Protein AF-A0A7S3MUM1-F1 (afdb_monomer_lite)

Secondary structure (DSSP, 8-state):
-HHHHHHHHHHHHHHHHHHHHHHHHHTSS-HHHHHHHHHHHHHHHHHHHHHHHHHHHSTTSTTHHHHHHHHHHHHH-TTT-HHHHHIIIIIHHHHHHHHHHH-

Foldseek 3Di:
DVVVVLVVVLCCLLPVVLVVQCVVVVVDPDCVSNVLSVLLVVQSVVVVVCVVVCCVVCVVPPPPSVVSSVLSCCSNPPVNVNSVVCCVPPVVVVCVVCVVVVD

Structure (mmCIF, N/CA/C/O backbone):
data_AF-A0A7S3MUM1-F1
#
_entry.id   AF-A0A7S3MUM1-F1
#
loop_
_atom_site.group_PDB
_atom_site.id
_atom_site.type_symbol
_atom_site.label_atom_id
_atom_site.label_alt_id
_atom_site.label_comp_id
_atom_site.label_asym_id
_atom_site.label_entity_id
_atom_site.label_seq_id
_atom_site.pdbx_PDB_ins_code
_atom_site.Cartn_x
_atom_site.Cartn_y
_atom_site.Cartn_z
_atom_site.occupancy
_atom_site.B_iso_or_equiv
_atom_site.auth_seq_id
_atom_site.auth_comp_id
_atom_site.auth_asym_id
_atom_site.auth_atom_id
_atom_site.pdbx_PDB_model_num
ATOM 1 N N . VAL A 1 1 ? 10.712 12.664 -20.388 1.00 51.38 1 VAL A N 1
ATOM 2 C CA . VAL A 1 1 ? 9.437 13.399 -20.177 1.00 51.38 1 VAL A CA 1
ATOM 3 C C . VAL A 1 1 ? 8.291 12.465 -19.784 1.00 51.38 1 VAL A C 1
ATOM 5 O O . VAL A 1 1 ? 7.740 12.665 -18.711 1.00 51.38 1 VAL A O 1
ATOM 8 N N . LEU A 1 2 ? 7.992 11.402 -20.551 1.00 59.47 2 LEU A N 1
ATOM 9 C CA . LEU A 1 2 ? 6.919 10.438 -20.218 1.00 59.47 2 LEU A CA 1
ATOM 10 C C . LEU A 1 2 ? 7.060 9.789 -18.823 1.00 59.47 2 LEU A C 1
ATOM 12 O O . LEU A 1 2 ? 6.081 9.706 -18.092 1.00 59.47 2 LEU A O 1
ATOM 16 N N . GLN A 1 3 ? 8.277 9.407 -18.416 1.00 60.91 3 GLN A N 1
ATOM 17 C CA . GLN A 1 3 ? 8.514 8.774 -17.108 1.00 60.91 3 GLN A CA 1
ATOM 18 C C . GLN A 1 3 ? 8.377 9.731 -15.910 1.00 60.91 3 GLN A C 1
ATOM 20 O O . GLN A 1 3 ? 7.972 9.317 -14.826 1.00 60.91 3 GLN A O 1
ATOM 25 N N . VAL A 1 4 ? 8.67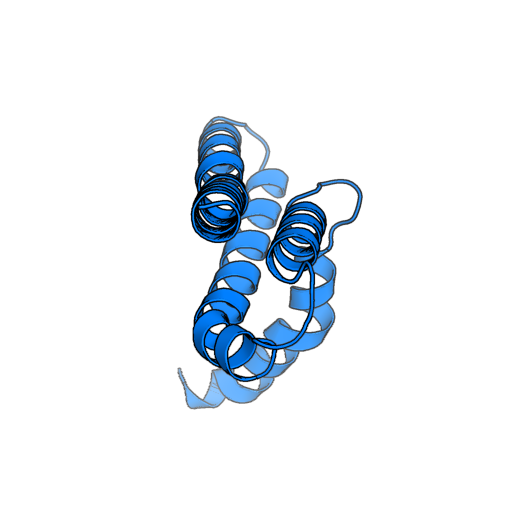2 11.021 -16.101 1.00 65.00 4 VAL A N 1
ATOM 26 C CA . VAL A 1 4 ? 8.546 12.032 -15.037 1.00 65.00 4 VAL A CA 1
ATOM 27 C C . VAL A 1 4 ? 7.068 12.299 -14.741 1.00 65.00 4 VAL A C 1
ATOM 29 O O . VAL A 1 4 ? 6.672 12.352 -13.579 1.00 65.00 4 VAL A O 1
ATOM 32 N N . GLY A 1 5 ? 6.233 12.380 -15.783 1.00 69.81 5 GLY A N 1
ATOM 33 C CA . GLY A 1 5 ? 4.783 12.514 -15.628 1.00 69.81 5 GLY A CA 1
ATOM 34 C C . GLY A 1 5 ? 4.150 11.311 -14.921 1.00 69.81 5 GLY A C 1
ATOM 35 O O . GLY A 1 5 ? 3.34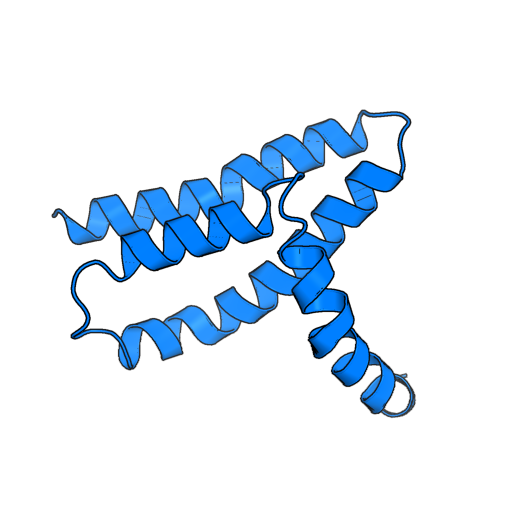6 11.490 -14.010 1.00 69.81 5 GLY A O 1
ATOM 36 N N . SER A 1 6 ? 4.557 10.085 -15.273 1.00 72.94 6 SER A N 1
ATOM 37 C CA . SER A 1 6 ? 4.055 8.871 -14.613 1.00 72.94 6 SER A CA 1
ATOM 38 C C . SER A 1 6 ? 4.513 8.740 -13.158 1.00 72.94 6 SER A C 1
ATOM 40 O O . SER A 1 6 ? 3.747 8.263 -12.324 1.00 72.94 6 SER A O 1
ATOM 42 N N . PHE A 1 7 ? 5.728 9.196 -12.835 1.00 73.12 7 PHE A N 1
ATOM 43 C CA . PHE A 1 7 ? 6.218 9.251 -11.458 1.00 73.12 7 PHE A CA 1
ATOM 44 C C . PHE A 1 7 ? 5.344 10.174 -10.601 1.00 73.12 7 PHE A C 1
ATOM 46 O O . PHE A 1 7 ? 4.771 9.721 -9.609 1.00 73.12 7 PHE A O 1
ATOM 53 N N . LEU A 1 8 ? 5.161 11.428 -11.030 1.00 75.88 8 LEU A N 1
ATOM 54 C CA . LEU A 1 8 ? 4.346 12.410 -10.308 1.00 75.88 8 LEU A CA 1
ATOM 55 C C . LEU A 1 8 ? 2.894 11.948 -10.153 1.00 75.88 8 LEU A C 1
ATOM 57 O O . LEU A 1 8 ? 2.328 12.068 -9.068 1.00 75.88 8 LEU A O 1
ATOM 61 N N . LEU A 1 9 ? 2.314 11.359 -11.203 1.00 78.62 9 LEU A N 1
ATOM 62 C CA . LEU A 1 9 ? 0.958 10.819 -11.156 1.00 78.62 9 LEU A CA 1
ATOM 63 C C . LEU A 1 9 ? 0.831 9.683 -10.132 1.00 78.62 9 LEU A C 1
ATOM 65 O O . LEU A 1 9 ? -0.108 9.678 -9.340 1.00 78.62 9 LEU A O 1
ATOM 69 N N . SER A 1 10 ? 1.782 8.744 -10.114 1.00 77.19 10 SER A N 1
ATOM 70 C CA . SER A 1 10 ? 1.770 7.634 -9.153 1.00 77.19 10 SER A CA 1
ATOM 71 C C . SER A 1 10 ? 1.883 8.120 -7.704 1.00 77.19 10 SER A C 1
ATOM 73 O O . SER A 1 10 ? 1.173 7.615 -6.836 1.00 77.19 10 SER A O 1
ATOM 75 N N . SER A 1 11 ? 2.694 9.153 -7.455 1.00 78.56 11 SER A N 1
ATOM 76 C CA . SER A 1 11 ? 2.824 9.781 -6.139 1.00 78.56 11 SER A CA 1
ATOM 77 C C . SER A 1 11 ? 1.541 10.512 -5.741 1.00 78.56 11 SER A C 1
ATOM 79 O O . SER A 1 11 ? 1.032 10.317 -4.644 1.00 78.56 11 SER A O 1
ATOM 81 N N . VAL A 1 12 ? 0.942 11.295 -6.638 1.00 82.88 12 VAL A N 1
ATOM 82 C CA . VAL A 1 12 ? -0.336 11.972 -6.363 1.00 82.88 12 VAL A CA 1
ATOM 83 C C . VAL A 1 12 ? -1.439 10.966 -6.023 1.00 82.88 12 VAL A C 1
ATOM 85 O O . VAL A 1 12 ? -2.156 11.155 -5.043 1.00 82.88 12 VAL A O 1
ATOM 88 N N . VAL A 1 13 ? -1.551 9.874 -6.780 1.00 85.69 13 VAL A N 1
ATOM 89 C CA . VAL A 1 13 ? -2.563 8.835 -6.538 1.00 85.69 13 VAL A CA 1
ATOM 90 C C . VAL A 1 13 ? -2.297 8.076 -5.234 1.00 85.69 13 VAL A C 1
ATOM 92 O O . VAL A 1 13 ? -3.240 7.804 -4.497 1.00 85.69 13 VAL A O 1
ATOM 95 N N . GLY A 1 14 ? -1.036 7.765 -4.921 1.00 85.69 14 GLY A N 1
ATOM 96 C CA . GLY A 1 14 ? -0.662 7.067 -3.686 1.00 85.69 14 GLY A CA 1
ATOM 97 C C . GLY A 1 14 ? -0.760 7.923 -2.417 1.00 85.69 14 GLY A C 1
ATOM 98 O O . GLY A 1 14 ? -0.976 7.380 -1.337 1.00 85.69 14 GLY A O 1
ATOM 99 N N . PHE A 1 15 ? -0.644 9.250 -2.529 1.00 90.00 15 PHE A N 1
ATOM 100 C CA . PHE A 1 15 ? -0.644 10.153 -1.374 1.00 90.00 15 PHE A CA 1
ATOM 101 C C . PHE A 1 15 ? -1.903 11.023 -1.273 1.00 90.00 15 PHE A C 1
ATOM 103 O O . PHE A 1 15 ? -2.582 10.989 -0.249 1.00 90.00 15 PHE A O 1
ATOM 110 N N . LEU A 1 16 ? -2.240 11.806 -2.306 1.00 89.50 16 LEU A N 1
ATOM 111 C CA . LEU A 1 16 ? -3.281 12.840 -2.205 1.00 89.50 16 LEU A CA 1
ATOM 112 C C . LEU A 1 16 ? -4.692 12.258 -2.127 1.00 89.50 16 LEU A C 1
ATOM 114 O O . LEU A 1 16 ? -5.499 12.735 -1.330 1.00 89.50 16 LEU A O 1
ATOM 118 N N . TYR A 1 17 ? -4.997 11.226 -2.919 1.00 89.31 17 TYR A N 1
ATOM 119 C CA . TYR A 1 17 ? -6.327 10.612 -2.879 1.00 89.31 17 TYR A CA 1
ATOM 120 C C . TYR A 1 17 ? -6.619 9.943 -1.517 1.00 89.31 17 TYR A C 1
ATOM 122 O O . TYR A 1 17 ? -7.623 10.297 -0.892 1.00 89.31 17 TYR A O 1
ATOM 130 N N . PRO A 1 18 ? -5.746 9.064 -0.983 1.00 91.00 18 PRO A N 1
ATOM 131 C CA . PRO A 1 18 ? -5.922 8.492 0.352 1.00 91.00 18 PRO A CA 1
ATOM 132 C C . PRO A 1 18 ? -5.913 9.533 1.471 1.00 91.00 18 PRO A C 1
ATOM 134 O O . PRO A 1 18 ? -6.666 9.385 2.430 1.00 91.00 18 PRO A O 1
ATOM 137 N N . ALA A 1 19 ? -5.117 10.603 1.356 1.00 92.81 19 ALA A N 1
ATOM 138 C CA . ALA A 1 19 ? -5.116 11.692 2.334 1.00 92.81 19 ALA A CA 1
ATOM 139 C C . ALA A 1 19 ? -6.467 12.419 2.378 1.00 92.81 19 ALA A C 1
ATOM 141 O O . ALA A 1 19 ? -7.030 12.608 3.457 1.00 92.81 19 ALA A O 1
ATOM 142 N N . TYR A 1 20 ? -7.031 12.759 1.216 1.00 91.75 20 TYR A N 1
ATOM 143 C CA . TYR A 1 20 ? -8.364 13.358 1.134 1.00 91.75 20 TYR A CA 1
ATOM 144 C C . TYR A 1 20 ? -9.442 12.438 1.723 1.00 91.75 20 TYR A C 1
ATOM 146 O O . TYR A 1 20 ? -10.304 12.879 2.484 1.00 91.75 20 TYR A O 1
ATOM 154 N N . MET A 1 21 ? -9.382 11.143 1.413 1.00 91.06 21 MET A N 1
ATOM 155 C CA . MET A 1 21 ? -10.348 10.191 1.949 1.00 91.06 21 MET A CA 1
ATOM 156 C C . MET A 1 21 ? -10.181 9.960 3.456 1.00 91.06 21 MET A C 1
ATOM 158 O O . MET A 1 21 ? -11.185 9.835 4.151 1.00 91.06 21 MET A O 1
ATOM 162 N N . SER A 1 22 ? -8.948 9.987 3.969 1.00 91.88 22 SER A N 1
ATOM 163 C CA . SER A 1 22 ? -8.665 9.942 5.411 1.00 91.88 22 SER A CA 1
ATOM 164 C C . SER A 1 22 ? -9.271 11.157 6.119 1.00 91.88 22 SER A C 1
ATOM 166 O O . SER A 1 22 ? -9.926 11.011 7.143 1.00 91.88 22 SER A O 1
ATOM 168 N N . PHE A 1 23 ? -9.143 12.357 5.539 1.00 92.38 23 PHE A N 1
ATOM 169 C CA . PHE A 1 23 ? -9.790 13.566 6.064 1.00 92.38 23 PHE A CA 1
ATOM 170 C C . PHE A 1 23 ? -11.319 13.426 6.122 1.00 92.38 23 PHE A C 1
ATOM 172 O O . PHE A 1 23 ? -11.959 13.818 7.100 1.00 92.38 23 PHE A O 1
ATOM 179 N N . LYS A 1 24 ? -11.914 12.825 5.086 1.00 90.44 24 LYS A N 1
ATOM 180 C CA . LYS A 1 24 ? -13.351 12.540 5.066 1.00 90.44 24 LYS A CA 1
ATOM 181 C C . LYS A 1 24 ? -13.751 11.504 6.125 1.00 90.44 24 LYS A C 1
ATOM 183 O O . LYS A 1 24 ? -14.802 11.676 6.737 1.00 90.44 24 LYS A O 1
ATOM 188 N N . ALA A 1 25 ? -12.932 10.476 6.352 1.00 89.81 25 ALA A N 1
ATOM 189 C CA . ALA A 1 25 ? -13.165 9.451 7.372 1.00 89.81 25 ALA A CA 1
ATOM 190 C C . ALA A 1 25 ? -13.159 10.044 8.790 1.00 89.81 25 ALA A C 1
ATOM 192 O O . ALA A 1 25 ? -14.116 9.821 9.527 1.00 89.81 25 ALA A O 1
ATOM 193 N N . LEU A 1 26 ? -12.212 10.947 9.081 1.00 88.69 26 LEU A N 1
ATOM 194 C CA . LEU A 1 26 ? -12.145 11.692 10.350 1.00 88.69 26 LEU A CA 1
ATOM 195 C C . LEU A 1 26 ? -13.383 12.558 10.627 1.00 88.69 26 LEU A C 1
ATOM 197 O O . LEU A 1 26 ? -13.679 12.881 11.773 1.00 88.69 26 LEU A O 1
ATOM 201 N N . SER A 1 27 ? -14.091 12.976 9.577 1.00 87.19 27 SER A N 1
ATOM 202 C CA . SER A 1 27 ? -15.335 13.750 9.694 1.00 87.19 27 SER A CA 1
ATOM 203 C C . SER A 1 27 ? -16.585 12.863 9.764 1.00 87.19 27 SER A C 1
ATOM 205 O O . SER A 1 27 ? -17.700 13.366 9.921 1.00 87.19 27 SER A O 1
ATOM 207 N N . SER A 1 28 ? -16.430 11.551 9.584 1.00 87.38 28 SER A N 1
ATOM 208 C CA . SER A 1 28 ? -17.519 10.582 9.604 1.00 87.38 28 SER A CA 1
ATOM 209 C C . SER A 1 28 ? -17.788 10.087 11.031 1.00 87.38 28 SER A C 1
ATOM 211 O O . SER A 1 28 ? -16.966 10.240 11.926 1.00 87.38 28 SER A O 1
ATOM 213 N N . LYS A 1 29 ? -18.959 9.481 11.262 1.00 81.44 29 LYS A N 1
ATOM 214 C CA . LYS A 1 29 ? -19.285 8.840 12.551 1.00 81.44 29 LYS A CA 1
ATOM 215 C C . LYS A 1 29 ? -18.824 7.376 12.632 1.00 81.44 29 LYS A C 1
ATOM 217 O O . LYS A 1 29 ? -19.054 6.741 13.655 1.00 81.44 29 LYS A O 1
ATOM 222 N N . SER A 1 30 ? -18.278 6.821 11.548 1.00 81.75 30 SER A N 1
ATOM 223 C CA . SER A 1 30 ? -17.949 5.398 11.433 1.00 81.75 30 SER A CA 1
ATOM 224 C C . SER A 1 30 ? -16.460 5.171 11.670 1.00 81.75 30 SER A C 1
ATOM 226 O O . SER A 1 30 ? -15.638 5.661 10.904 1.00 81.75 30 SER A O 1
ATOM 228 N N . GLU A 1 31 ? -16.110 4.366 12.672 1.00 79.62 31 GLU A N 1
ATOM 229 C CA . GLU A 1 31 ? -14.710 4.012 12.965 1.00 79.62 31 GLU A CA 1
ATOM 230 C C . GLU A 1 31 ? -14.112 3.003 11.965 1.00 79.62 31 GLU A C 1
ATOM 232 O O . GLU A 1 31 ? -12.897 2.789 11.921 1.00 79.62 31 GLU A O 1
ATOM 237 N N . ASP A 1 32 ? -14.948 2.326 11.174 1.00 80.25 32 ASP A N 1
ATOM 238 C CA . ASP A 1 32 ? -14.475 1.301 10.236 1.00 80.25 32 ASP A CA 1
ATOM 239 C C . ASP A 1 32 ? -13.704 1.910 9.057 1.00 80.25 32 ASP A C 1
ATOM 241 O O . ASP A 1 32 ? -12.748 1.302 8.560 1.00 80.25 32 ASP A O 1
ATOM 245 N N . ASP A 1 33 ? -14.056 3.136 8.664 1.00 81.69 33 ASP A N 1
ATOM 246 C CA . ASP A 1 33 ? -13.341 3.874 7.624 1.00 81.69 33 ASP A CA 1
ATOM 247 C C . ASP A 1 33 ? -11.943 4.281 8.116 1.00 81.69 33 ASP A C 1
ATOM 249 O O . ASP A 1 33 ? -10.964 4.156 7.376 1.00 81.69 33 ASP A O 1
ATOM 253 N N . ASP A 1 34 ? -11.809 4.665 9.388 1.00 87.56 34 ASP A N 1
ATOM 254 C CA . ASP A 1 34 ? -10.520 5.031 9.986 1.00 87.56 34 ASP A CA 1
ATOM 255 C C . ASP A 1 34 ? -9.544 3.849 9.986 1.00 87.56 34 ASP A C 1
ATOM 257 O O . ASP A 1 34 ? -8.380 3.982 9.586 1.00 87.56 34 ASP A O 1
ATOM 261 N N . LYS A 1 35 ? -10.023 2.653 10.357 1.00 87.62 35 LYS A N 1
ATOM 262 C CA . LYS A 1 35 ? -9.215 1.421 10.334 1.00 87.62 35 LYS A CA 1
ATOM 263 C C . LYS A 1 35 ? -8.719 1.094 8.929 1.00 87.62 35 LYS A C 1
ATOM 265 O O . LYS A 1 35 ? -7.573 0.659 8.778 1.00 87.62 35 LYS A O 1
ATOM 270 N N . GLN A 1 36 ? -9.550 1.299 7.907 1.00 88.50 36 GLN A N 1
ATOM 271 C CA . GLN A 1 36 ? -9.170 1.073 6.511 1.00 88.50 36 GLN A CA 1
ATOM 272 C C . GLN A 1 36 ? -8.017 1.997 6.098 1.00 88.50 36 GLN A C 1
ATOM 274 O O . GLN A 1 36 ? -7.024 1.517 5.539 1.00 88.50 36 GLN A O 1
ATOM 279 N N . TRP A 1 37 ? -8.103 3.294 6.405 1.00 92.12 37 TRP A N 1
ATOM 280 C CA . TRP A 1 37 ? -7.058 4.255 6.035 1.00 92.12 37 TRP A CA 1
ATOM 281 C C . TRP A 1 37 ? -5.772 4.065 6.838 1.00 92.12 37 TRP A C 1
ATOM 283 O O . TRP A 1 37 ? -4.691 4.094 6.254 1.00 92.12 37 TRP A O 1
ATOM 293 N N . LEU A 1 38 ? -5.853 3.772 8.137 1.00 92.06 38 LEU A N 1
ATOM 294 C CA . LEU A 1 38 ? -4.671 3.431 8.939 1.00 92.06 38 LEU A CA 1
ATOM 295 C C . LEU A 1 38 ? -3.965 2.179 8.406 1.00 92.06 38 LEU A C 1
ATOM 297 O O . LEU A 1 38 ? -2.746 2.166 8.240 1.00 92.06 38 LEU A O 1
ATOM 301 N N . THR A 1 39 ? -4.734 1.144 8.065 1.00 92.44 39 THR A N 1
ATOM 302 C CA . THR A 1 39 ? -4.194 -0.0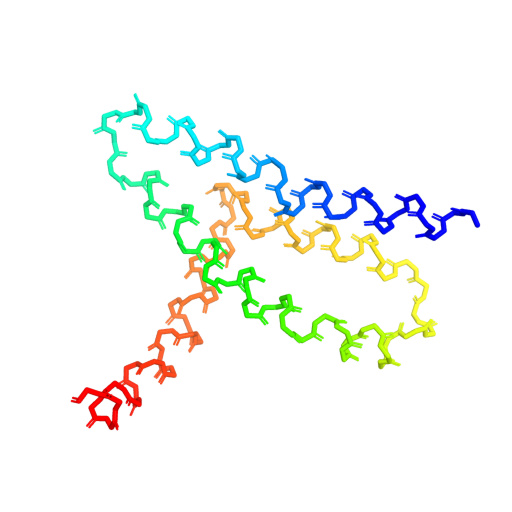84 7.467 1.00 92.44 39 THR A CA 1
ATOM 303 C C . THR A 1 39 ? -3.522 0.201 6.124 1.00 92.44 39 THR A C 1
ATOM 305 O O . THR A 1 39 ? -2.432 -0.313 5.859 1.00 92.44 39 THR A O 1
ATOM 308 N N . TYR A 1 40 ? -4.138 1.047 5.293 1.00 93.50 40 TYR A N 1
ATOM 309 C CA . TYR A 1 40 ? -3.535 1.525 4.052 1.00 93.50 40 TYR A CA 1
ATOM 310 C C . TYR A 1 40 ? -2.194 2.211 4.313 1.00 93.50 40 TYR A C 1
ATOM 312 O O . TYR A 1 40 ? -1.202 1.812 3.708 1.00 93.50 40 TYR A O 1
ATOM 320 N N . TRP A 1 41 ? -2.133 3.177 5.232 1.00 94.69 41 TRP A N 1
ATOM 321 C CA . TRP A 1 41 ? -0.910 3.931 5.514 1.00 94.69 41 TRP A CA 1
ATOM 322 C C . TRP A 1 41 ? 0.226 3.049 6.039 1.00 94.69 41 TRP A C 1
ATOM 324 O O . TRP A 1 41 ? 1.372 3.247 5.632 1.00 94.69 41 TRP A O 1
ATOM 334 N N . ILE A 1 42 ? -0.070 2.037 6.862 1.00 93.38 42 ILE A N 1
ATOM 335 C CA . ILE A 1 42 ? 0.930 1.061 7.333 1.00 93.38 42 ILE A CA 1
ATOM 336 C C . ILE A 1 42 ? 1.527 0.287 6.152 1.00 93.38 42 ILE A C 1
ATOM 338 O O . ILE A 1 42 ? 2.747 0.222 5.988 1.00 93.38 42 ILE A O 1
ATOM 342 N N . VAL A 1 43 ? 0.668 -0.288 5.306 1.00 92.94 43 VAL A N 1
ATOM 343 C CA . VAL A 1 43 ? 1.099 -1.087 4.151 1.00 92.94 43 VAL A CA 1
ATOM 344 C C . VAL A 1 43 ? 1.835 -0.215 3.137 1.00 92.94 43 VAL A C 1
ATOM 346 O O . VAL A 1 43 ? 2.921 -0.566 2.681 1.00 92.94 43 VAL A O 1
ATOM 349 N N . PHE A 1 44 ? 1.274 0.945 2.812 1.00 92.12 44 PHE A N 1
ATOM 350 C CA . PHE A 1 44 ? 1.837 1.893 1.862 1.00 92.12 44 PHE A CA 1
ATOM 351 C C . PHE A 1 44 ? 3.225 2.384 2.292 1.00 92.12 44 PHE A C 1
ATOM 353 O O . PHE A 1 44 ? 4.135 2.430 1.464 1.00 92.12 44 PHE A O 1
ATOM 360 N N . SER A 1 45 ? 3.417 2.684 3.580 1.00 91.12 45 SER A N 1
ATOM 361 C CA . SER A 1 45 ? 4.717 3.109 4.115 1.00 91.12 45 SER A CA 1
ATOM 362 C C . SER A 1 45 ? 5.765 2.008 3.982 1.00 91.12 45 SER A C 1
ATOM 364 O O . SER A 1 45 ? 6.867 2.279 3.510 1.00 91.12 45 SER A O 1
ATOM 366 N N . PHE A 1 46 ? 5.402 0.757 4.293 1.00 90.44 46 PHE A N 1
ATOM 367 C CA . PHE A 1 46 ? 6.292 -0.389 4.100 1.00 90.44 46 PHE A CA 1
ATOM 368 C C . PHE A 1 46 ? 6.761 -0.491 2.643 1.00 90.44 46 PHE A C 1
ATOM 370 O O . PHE A 1 46 ? 7.960 -0.519 2.387 1.00 90.44 46 PHE A O 1
ATOM 377 N N . PHE A 1 47 ? 5.843 -0.462 1.670 1.00 88.94 47 PHE A N 1
ATOM 378 C CA . PHE A 1 47 ? 6.217 -0.520 0.251 1.00 88.94 47 PHE A CA 1
ATOM 379 C C . PHE A 1 47 ? 7.011 0.701 -0.215 1.00 88.94 47 PHE A C 1
ATOM 381 O O . PHE A 1 47 ? 7.920 0.555 -1.028 1.00 88.94 47 PHE A O 1
ATOM 388 N N . THR A 1 48 ? 6.708 1.884 0.316 1.00 88.62 48 THR A N 1
ATOM 389 C CA . THR A 1 48 ? 7.435 3.116 -0.010 1.00 88.62 48 THR A CA 1
ATOM 390 C C . THR A 1 48 ? 8.889 3.045 0.460 1.00 88.62 48 THR A C 1
ATOM 392 O O . THR A 1 48 ? 9.775 3.472 -0.275 1.00 88.62 48 THR A O 1
ATOM 395 N N . CYS A 1 49 ? 9.173 2.426 1.612 1.00 88.81 49 CYS A N 1
ATOM 396 C CA . CYS A 1 49 ? 10.551 2.194 2.064 1.00 88.81 49 CYS A CA 1
ATOM 397 C C . CYS A 1 49 ? 11.366 1.338 1.079 1.00 88.81 49 CYS A C 1
ATOM 399 O O . CYS A 1 49 ? 12.559 1.577 0.900 1.00 88.81 49 CYS A O 1
ATOM 401 N N . PHE A 1 50 ? 10.732 0.366 0.418 1.00 87.75 50 PHE A N 1
ATOM 402 C CA . PHE A 1 50 ? 11.390 -0.486 -0.578 1.00 87.75 50 PHE A CA 1
ATOM 403 C C . PHE A 1 50 ? 11.331 0.079 -2.001 1.00 87.75 50 PHE A C 1
ATOM 405 O O . PHE A 1 50 ? 11.940 -0.497 -2.901 1.00 87.75 50 PHE A O 1
ATOM 412 N N . ASP A 1 51 ? 10.642 1.195 -2.236 1.00 86.06 51 ASP A N 1
ATOM 413 C CA . ASP A 1 51 ? 10.381 1.703 -3.584 1.00 86.06 51 ASP A CA 1
ATOM 414 C C . ASP A 1 51 ? 11.668 2.056 -4.341 1.00 86.06 51 ASP A C 1
ATOM 416 O O . ASP A 1 51 ? 11.820 1.672 -5.498 1.00 86.06 51 ASP A O 1
ATOM 420 N N . SER A 1 52 ? 12.646 2.681 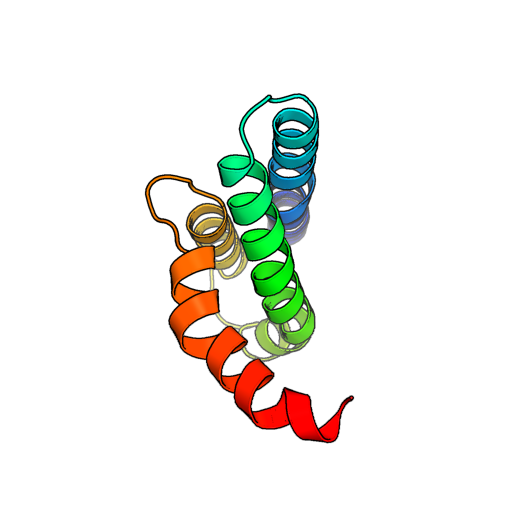-3.676 1.00 82.69 52 SER A N 1
ATOM 421 C CA . SER A 1 52 ? 13.957 2.982 -4.275 1.00 82.69 52 SER A CA 1
ATOM 422 C C . SER A 1 52 ? 14.720 1.713 -4.685 1.00 82.69 52 SER A C 1
ATOM 424 O O . SER A 1 52 ? 15.402 1.687 -5.713 1.00 82.69 52 SER A O 1
ATOM 426 N N . ILE A 1 53 ? 14.581 0.636 -3.903 1.00 87.44 53 ILE A N 1
ATOM 427 C CA . ILE A 1 53 ? 15.193 -0.667 -4.196 1.00 87.44 53 ILE A CA 1
ATOM 428 C C . ILE A 1 53 ? 14.475 -1.310 -5.387 1.00 87.44 53 ILE A C 1
ATOM 430 O O . ILE A 1 53 ? 15.127 -1.735 -6.340 1.00 87.44 53 ILE A O 1
ATOM 434 N N . LEU A 1 54 ? 13.138 -1.326 -5.376 1.00 85.94 54 LEU A N 1
ATOM 435 C CA . LEU A 1 54 ? 12.318 -1.856 -6.468 1.00 85.94 54 LEU A CA 1
ATOM 436 C C . LEU A 1 54 ? 12.573 -1.113 -7.778 1.00 85.94 54 LEU A C 1
ATOM 438 O O . LEU A 1 54 ? 12.715 -1.754 -8.813 1.00 85.94 54 LEU A O 1
ATOM 442 N N . GLN A 1 55 ? 12.708 0.211 -7.742 1.00 84.19 55 GLN A N 1
ATOM 443 C CA . GLN A 1 55 ? 13.043 1.012 -8.915 1.00 84.19 55 GLN A CA 1
ATOM 444 C C . GLN A 1 55 ? 14.428 0.662 -9.471 1.00 84.19 55 GLN A C 1
ATOM 446 O O . GLN A 1 55 ? 14.597 0.584 -10.686 1.00 84.19 55 GLN A O 1
ATOM 451 N N . THR A 1 56 ? 15.405 0.419 -8.594 1.00 85.19 56 THR A N 1
ATOM 452 C CA . THR A 1 56 ? 16.763 0.028 -8.998 1.00 85.19 56 THR A CA 1
ATOM 453 C C . THR A 1 56 ? 16.784 -1.370 -9.616 1.00 85.19 56 THR A C 1
ATOM 455 O O . THR A 1 56 ? 17.472 -1.587 -10.605 1.00 85.19 56 THR A O 1
ATOM 458 N N . ILE A 1 57 ? 16.009 -2.314 -9.076 1.00 87.44 57 ILE A N 1
ATOM 459 C CA . ILE A 1 57 ? 15.931 -3.690 -9.591 1.00 87.44 57 ILE A CA 1
ATOM 460 C C . ILE A 1 57 ? 15.113 -3.751 -10.889 1.00 87.44 57 ILE A C 1
ATOM 462 O O . ILE A 1 57 ? 15.484 -4.457 -11.822 1.00 87.44 57 ILE A O 1
ATOM 466 N N . LEU A 1 58 ? 14.007 -3.009 -10.967 1.00 85.19 58 LEU A N 1
ATOM 467 C CA . LEU A 1 58 ? 13.024 -3.079 -12.053 1.00 85.19 58 LEU A CA 1
ATOM 468 C C . LEU A 1 58 ? 13.210 -1.979 -13.108 1.00 85.19 58 LEU A C 1
ATOM 470 O O . LEU A 1 58 ? 12.307 -1.748 -13.910 1.00 85.19 58 LEU A O 1
ATOM 474 N N . PHE A 1 59 ? 14.369 -1.312 -13.148 1.00 81.56 59 PHE A N 1
ATOM 475 C CA . PHE A 1 59 ? 14.628 -0.195 -14.069 1.00 81.56 59 PHE A CA 1
ATOM 476 C C . PHE A 1 59 ? 14.433 -0.565 -15.552 1.00 81.56 59 PHE A C 1
ATOM 478 O O . PHE A 1 59 ? 14.100 0.291 -16.369 1.00 81.56 59 PHE A O 1
ATOM 485 N N . PHE A 1 60 ? 14.636 -1.842 -15.895 1.00 83.06 60 PHE A N 1
ATOM 486 C CA . PHE A 1 60 ? 14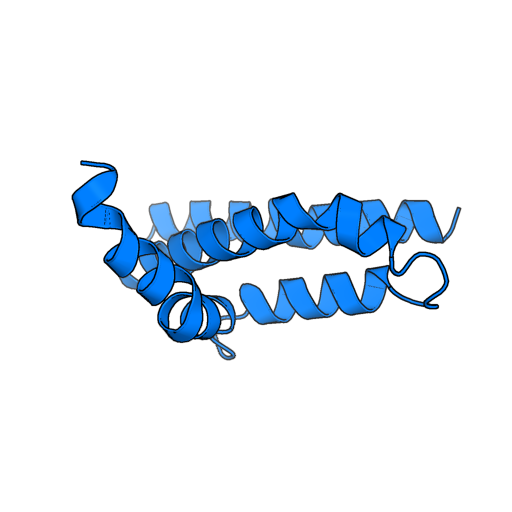.511 -2.373 -17.252 1.00 83.06 60 PHE A CA 1
ATOM 487 C C . PHE A 1 60 ? 13.078 -2.797 -17.616 1.00 83.06 60 PHE A C 1
ATOM 489 O O . PHE A 1 60 ? 12.809 -3.090 -18.781 1.00 83.06 60 PHE A O 1
ATOM 496 N N . VAL A 1 61 ? 12.156 -2.852 -16.647 1.00 82.56 61 VAL A N 1
ATOM 497 C CA . VAL A 1 61 ? 10.776 -3.296 -16.875 1.00 82.56 61 VAL A CA 1
ATOM 498 C C . VAL A 1 61 ? 9.968 -2.160 -17.513 1.00 82.56 61 VAL A C 1
ATOM 500 O O . VAL A 1 61 ? 9.760 -1.114 -16.884 1.00 82.56 61 VAL A O 1
ATOM 503 N N . PRO A 1 62 ? 9.457 -2.336 -18.745 1.00 80.19 62 PRO A N 1
ATOM 504 C CA . PRO A 1 62 ? 8.593 -1.338 -19.354 1.00 80.19 62 PRO A CA 1
ATOM 505 C C . PRO A 1 62 ? 7.291 -1.211 -18.549 1.00 80.19 62 PRO A C 1
ATOM 507 O O . PRO A 1 62 ? 6.748 -2.193 -18.056 1.00 80.19 62 PRO A O 1
ATOM 510 N N . MET A 1 63 ? 6.773 0.013 -18.422 1.00 81.81 63 MET A N 1
ATOM 511 C CA . MET A 1 63 ? 5.523 0.323 -17.703 1.00 81.81 63 MET A CA 1
ATOM 512 C C . MET A 1 63 ? 5.527 0.080 -16.178 1.00 81.81 63 MET A C 1
ATOM 514 O O . MET A 1 63 ? 4.454 0.033 -15.575 1.00 81.81 63 MET A O 1
ATOM 518 N N . TYR A 1 64 ? 6.690 0.026 -15.516 1.00 82.94 64 TYR A N 1
ATOM 519 C CA . TYR A 1 64 ? 6.787 -0.096 -14.048 1.00 82.94 64 TYR A CA 1
ATOM 520 C C . TYR A 1 64 ? 5.860 0.870 -13.279 1.00 82.94 64 TYR A C 1
ATOM 522 O O . TYR A 1 64 ? 5.114 0.451 -12.397 1.00 82.94 64 TYR A O 1
ATOM 530 N N . TYR A 1 65 ? 5.828 2.153 -13.657 1.00 81.75 65 TYR A N 1
ATOM 531 C CA . TYR A 1 65 ? 4.978 3.153 -12.995 1.00 81.75 65 TYR A CA 1
ATOM 532 C C . TYR A 1 65 ? 3.472 2.882 -13.135 1.00 81.75 65 TYR A C 1
ATOM 534 O O . TYR A 1 65 ? 2.710 3.237 -12.238 1.00 81.75 65 TYR A O 1
ATOM 542 N N . LEU A 1 66 ? 3.034 2.239 -14.223 1.00 84.69 66 LEU A N 1
ATOM 543 C CA . LEU A 1 66 ? 1.634 1.848 -14.397 1.00 84.69 66 LEU A CA 1
ATOM 544 C C . LEU A 1 66 ? 1.277 0.699 -13.450 1.00 84.69 66 LEU A C 1
ATOM 546 O O . LEU A 1 66 ? 0.249 0.755 -12.782 1.00 84.69 66 LEU A O 1
ATOM 550 N N . ILE A 1 67 ? 2.151 -0.305 -13.346 1.00 85.69 67 ILE A N 1
ATOM 551 C CA . ILE A 1 67 ? 1.989 -1.421 -12.403 1.00 85.69 67 ILE A CA 1
ATOM 552 C C . ILE A 1 67 ? 1.956 -0.890 -10.967 1.00 85.69 67 ILE A C 1
ATOM 554 O O . ILE A 1 67 ? 1.079 -1.261 -10.190 1.00 85.69 67 ILE A O 1
ATOM 558 N N . LYS A 1 68 ? 2.860 0.035 -10.634 1.00 85.94 68 LYS A N 1
ATOM 559 C CA . LYS A 1 68 ? 2.899 0.712 -9.334 1.00 85.94 68 LYS A CA 1
ATOM 560 C C . LYS A 1 68 ? 1.596 1.457 -9.032 1.00 85.94 68 LYS A C 1
ATOM 562 O O . LYS A 1 68 ? 1.063 1.345 -7.932 1.00 85.94 68 LYS A O 1
ATOM 567 N N . LEU A 1 69 ? 1.047 2.173 -10.013 1.00 87.44 69 LEU A N 1
ATOM 568 C CA . LEU A 1 69 ? -0.230 2.868 -9.864 1.00 87.44 69 LEU A CA 1
ATOM 569 C C . LEU A 1 69 ? -1.387 1.885 -9.644 1.00 87.44 69 LEU A C 1
ATOM 571 O O . LEU A 1 69 ? -2.181 2.085 -8.728 1.00 87.44 69 LEU A O 1
ATOM 575 N N . LEU A 1 70 ? -1.465 0.807 -10.429 1.00 89.31 70 LEU A N 1
ATOM 576 C CA . LEU A 1 70 ? -2.472 -0.245 -10.243 1.00 89.31 70 LEU A CA 1
ATOM 577 C C . LEU A 1 70 ? -2.364 -0.892 -8.860 1.00 89.31 70 LEU A C 1
ATOM 579 O O . LEU A 1 70 ? -3.380 -1.157 -8.220 1.00 89.31 70 LEU A O 1
ATOM 583 N N . PHE A 1 71 ? -1.140 -1.098 -8.381 1.00 89.75 71 PHE A N 1
ATOM 584 C CA . PHE A 1 71 ? -0.886 -1.607 -7.044 1.00 89.75 71 PHE A CA 1
ATOM 585 C C . PHE A 1 71 ? -1.408 -0.652 -5.961 1.00 89.75 71 PHE A C 1
ATOM 587 O O . PHE A 1 71 ? -2.115 -1.089 -5.056 1.00 89.75 71 PHE A O 1
ATOM 594 N N . TYR A 1 72 ? -1.154 0.654 -6.073 1.00 89.56 72 TYR A N 1
ATOM 595 C CA . TYR A 1 72 ? -1.707 1.639 -5.136 1.00 89.56 72 TYR A CA 1
ATOM 596 C C . TYR A 1 72 ? -3.233 1.680 -5.160 1.00 89.56 72 TYR A C 1
ATOM 598 O O . TYR A 1 72 ? -3.854 1.659 -4.097 1.00 89.56 72 TYR A O 1
ATOM 606 N N . VAL A 1 73 ? -3.840 1.642 -6.350 1.00 89.44 73 VAL A N 1
ATOM 607 C CA . VAL A 1 73 ? -5.300 1.539 -6.492 1.00 89.44 73 VAL A CA 1
ATOM 608 C C . VAL A 1 73 ? -5.823 0.295 -5.785 1.00 89.44 73 VAL A C 1
ATOM 610 O O . VAL A 1 73 ? -6.768 0.385 -5.006 1.00 89.44 73 VAL A O 1
ATOM 613 N N . TYR A 1 74 ? -5.186 -0.856 -5.987 1.00 91.00 74 TYR A N 1
ATOM 614 C CA . TYR A 1 74 ? -5.551 -2.092 -5.301 1.00 91.00 74 TYR A CA 1
ATOM 615 C C . TYR A 1 74 ? -5.487 -1.968 -3.769 1.00 91.00 74 TYR A C 1
ATOM 617 O O . TYR A 1 74 ? -6.361 -2.512 -3.084 1.00 91.00 74 TYR A O 1
ATOM 625 N N . LEU A 1 75 ? -4.493 -1.248 -3.234 1.00 89.00 75 LEU A N 1
ATOM 626 C CA . LEU A 1 75 ? -4.332 -1.044 -1.795 1.00 89.00 75 LEU A CA 1
ATOM 627 C C . LEU A 1 75 ? -5.465 -0.215 -1.181 1.00 89.00 75 LEU A C 1
ATOM 629 O O . LEU A 1 75 ? -6.012 -0.635 -0.159 1.00 89.00 75 LEU A O 1
ATOM 633 N N . PHE A 1 76 ? -5.813 0.938 -1.768 1.00 86.62 76 PHE A N 1
ATOM 634 C CA . PHE A 1 76 ? -6.827 1.828 -1.185 1.00 86.62 76 PHE A CA 1
ATOM 635 C C . PHE A 1 76 ? -8.265 1.477 -1.583 1.00 86.62 76 PHE A C 1
ATOM 637 O O . PHE A 1 76 ? -9.204 1.944 -0.938 1.00 86.62 76 PHE A O 1
ATOM 644 N N . HIS A 1 77 ? -8.474 0.692 -2.646 1.00 86.88 77 HIS A N 1
ATOM 645 C CA . HIS A 1 77 ? -9.817 0.444 -3.157 1.00 86.88 77 HIS A CA 1
ATOM 646 C C . HIS A 1 77 ? -10.669 -0.360 -2.145 1.00 86.88 77 HIS A C 1
ATOM 648 O O . HIS A 1 77 ? -10.314 -1.478 -1.758 1.00 86.88 77 HIS A O 1
ATOM 654 N N . PRO A 1 78 ? -11.836 0.164 -1.722 1.00 76.00 78 PRO A N 1
ATOM 655 C CA . PRO A 1 78 ? -12.582 -0.387 -0.589 1.00 76.00 78 PRO A CA 1
ATOM 656 C C . PRO A 1 78 ? -13.172 -1.776 -0.864 1.00 76.00 78 PRO A C 1
ATOM 658 O O . PRO A 1 78 ? -13.332 -2.562 0.064 1.00 76.00 78 PRO A O 1
ATOM 661 N N . LYS A 1 79 ? -13.456 -2.125 -2.131 1.00 79.88 79 LYS A N 1
ATOM 662 C CA . LYS A 1 79 ? -13.986 -3.462 -2.470 1.00 79.88 79 LYS A CA 1
ATOM 663 C C . LYS A 1 79 ? -12.918 -4.553 -2.535 1.00 79.88 79 LYS A C 1
ATOM 665 O O . LYS A 1 79 ? -13.256 -5.719 -2.391 1.00 79.88 79 LYS A O 1
ATOM 670 N N . THR A 1 80 ? -11.659 -4.202 -2.812 1.00 83.81 80 THR A N 1
ATOM 671 C CA . THR A 1 80 ? -10.572 -5.193 -2.912 1.00 83.81 80 THR A CA 1
ATOM 672 C C . THR A 1 80 ? -9.966 -5.489 -1.549 1.00 83.81 80 THR A C 1
ATOM 674 O O . THR A 1 80 ? -9.422 -6.572 -1.363 1.00 83.81 80 THR A O 1
ATOM 677 N N . GLN A 1 81 ? -10.051 -4.538 -0.606 1.00 86.31 81 GLN A N 1
ATOM 678 C CA . GLN A 1 81 ? -9.472 -4.648 0.738 1.00 86.31 81 GLN A CA 1
ATOM 679 C C . GLN A 1 81 ? -7.992 -5.074 0.708 1.00 86.31 81 GLN A C 1
ATOM 681 O O . GLN A 1 81 ? -7.511 -5.794 1.587 1.00 86.31 81 GLN A O 1
ATOM 686 N N . GLY A 1 82 ? -7.255 -4.628 -0.317 1.00 88.56 82 GLY A N 1
ATOM 687 C CA . GLY A 1 82 ? -5.905 -5.108 -0.600 1.00 88.56 82 GLY A CA 1
ATOM 688 C C . GLY A 1 82 ? -4.924 -4.821 0.533 1.00 88.56 82 GLY A C 1
ATOM 689 O O . GLY A 1 82 ? -4.177 -5.710 0.947 1.00 88.56 82 GLY A O 1
ATOM 690 N N . ALA A 1 83 ? -4.986 -3.613 1.102 1.00 89.94 83 ALA A N 1
ATOM 691 C CA . ALA A 1 83 ? -4.194 -3.260 2.276 1.00 89.94 83 ALA A CA 1
ATOM 692 C C . ALA A 1 83 ? -4.516 -4.158 3.484 1.00 89.94 83 ALA A C 1
ATOM 694 O O . ALA A 1 83 ? -3.605 -4.672 4.131 1.00 89.94 83 ALA A O 1
ATOM 695 N N . LEU A 1 84 ? -5.796 -4.430 3.755 1.00 90.62 84 LEU A N 1
ATOM 696 C CA . LEU A 1 84 ? -6.212 -5.286 4.870 1.00 90.62 84 LEU A CA 1
ATOM 697 C C . LEU A 1 84 ? -5.709 -6.722 4.727 1.00 90.62 84 LEU A C 1
ATOM 699 O O . LEU A 1 84 ? -5.258 -7.317 5.709 1.00 90.62 84 LEU A O 1
ATOM 703 N N . HIS A 1 85 ? -5.753 -7.265 3.511 1.00 91.44 85 HIS A N 1
ATOM 704 C CA . HIS A 1 85 ? -5.228 -8.593 3.221 1.00 91.44 85 HIS A CA 1
ATOM 705 C C . HIS A 1 85 ? -3.722 -8.672 3.507 1.00 91.44 85 HIS A C 1
ATOM 707 O O . HIS A 1 85 ? -3.272 -9.568 4.226 1.00 91.44 85 HIS A O 1
ATOM 713 N N . ILE A 1 86 ? -2.945 -7.708 2.999 1.00 92.56 86 ILE A N 1
ATOM 714 C CA . ILE A 1 86 ? -1.490 -7.673 3.200 1.00 92.56 86 ILE A CA 1
ATOM 715 C C . ILE A 1 86 ? -1.149 -7.479 4.678 1.00 92.56 86 ILE A C 1
ATOM 717 O O . ILE A 1 86 ? -0.293 -8.185 5.222 1.00 92.56 86 ILE A O 1
ATOM 721 N N . TYR A 1 87 ? -1.849 -6.565 5.346 1.00 92.19 87 TYR A N 1
ATOM 722 C CA . TYR A 1 87 ? -1.648 -6.300 6.759 1.00 92.19 87 TYR A CA 1
ATOM 723 C C . TYR A 1 87 ? -1.880 -7.556 7.606 1.00 92.19 87 TYR A C 1
ATOM 725 O O . TYR A 1 87 ? -0.993 -7.956 8.356 1.00 92.19 87 TYR A O 1
ATOM 733 N N . LYS A 1 88 ? -3.027 -8.232 7.454 1.00 90.75 88 LYS A N 1
ATOM 734 C CA . LYS A 1 88 ? -3.359 -9.425 8.252 1.00 90.75 88 LYS A CA 1
ATOM 735 C C . LYS A 1 88 ? -2.421 -10.603 7.981 1.00 90.75 88 LYS A C 1
ATOM 737 O O . LYS A 1 88 ? -2.055 -11.315 8.917 1.00 90.75 88 LYS A O 1
ATOM 742 N N . ASN A 1 89 ? -2.039 -10.816 6.723 1.00 91.12 89 ASN A N 1
ATOM 743 C CA . ASN A 1 89 ? -1.305 -12.019 6.332 1.00 91.12 89 ASN A CA 1
ATOM 744 C C . ASN A 1 89 ? 0.208 -11.911 6.508 1.00 91.12 89 ASN A C 1
ATOM 746 O O . ASN A 1 89 ? 0.835 -12.943 6.762 1.00 91.12 89 ASN A O 1
ATOM 750 N N . TYR A 1 90 ? 0.771 -10.704 6.414 1.00 90.69 90 TYR A N 1
ATOM 751 C CA . TYR A 1 90 ? 2.218 -10.484 6.437 1.00 90.69 90 TYR A CA 1
ATOM 752 C C . TYR A 1 90 ? 2.630 -9.540 7.567 1.00 90.69 90 TYR A C 1
ATOM 754 O O . TYR A 1 90 ? 3.278 -9.981 8.516 1.00 90.69 90 TYR A O 1
ATOM 762 N N . ILE A 1 91 ? 2.218 -8.268 7.510 1.00 89.44 91 ILE A N 1
ATOM 763 C CA . ILE A 1 91 ? 2.738 -7.225 8.415 1.00 89.44 91 ILE A CA 1
ATOM 764 C C . ILE A 1 91 ? 2.397 -7.534 9.873 1.00 89.44 91 ILE A C 1
ATOM 766 O O . ILE A 1 91 ? 3.282 -7.532 10.723 1.00 89.44 91 ILE A O 1
ATOM 770 N N . ARG A 1 92 ? 1.140 -7.880 10.165 1.00 89.12 92 ARG A N 1
ATOM 771 C CA . ARG A 1 92 ? 0.681 -8.203 11.520 1.00 89.12 92 ARG A CA 1
ATOM 772 C C . ARG A 1 92 ? 1.433 -9.392 12.111 1.00 89.12 92 ARG A C 1
ATOM 774 O O . ARG A 1 92 ? 1.791 -9.353 13.279 1.00 89.12 92 ARG A O 1
ATOM 781 N N . LYS A 1 93 ? 1.687 -10.444 11.326 1.00 89.38 93 LYS A N 1
ATOM 782 C CA . LYS A 1 93 ? 2.418 -11.628 11.813 1.00 89.38 93 LYS A CA 1
ATOM 783 C C . LYS A 1 93 ? 3.865 -11.298 12.155 1.00 89.38 93 LYS A C 1
ATOM 785 O O . LYS A 1 93 ? 4.385 -11.826 13.130 1.00 89.38 93 LYS A O 1
ATOM 790 N N . ILE A 1 94 ? 4.501 -10.442 11.354 1.00 87.38 94 ILE A N 1
ATOM 791 C CA . ILE A 1 94 ? 5.852 -9.954 11.633 1.00 87.38 94 ILE A CA 1
ATOM 792 C C . ILE A 1 94 ? 5.823 -9.112 12.908 1.00 87.38 94 ILE A C 1
ATOM 794 O O . ILE A 1 94 ? 6.573 -9.405 13.827 1.00 87.38 94 ILE A O 1
ATOM 798 N N . PHE A 1 95 ? 4.919 -8.137 13.002 1.00 86.31 95 PHE A N 1
ATOM 799 C CA . PHE A 1 95 ? 4.848 -7.238 14.152 1.00 86.31 95 PHE A CA 1
ATOM 800 C C . PHE A 1 95 ? 4.620 -7.997 15.465 1.00 86.31 95 PHE A C 1
ATOM 802 O O . PHE A 1 95 ? 5.452 -7.906 16.355 1.00 86.31 95 PHE A O 1
ATOM 809 N N . LEU A 1 96 ? 3.596 -8.857 15.538 1.00 87.25 96 LEU A N 1
ATOM 810 C CA . LEU A 1 96 ? 3.302 -9.666 16.733 1.00 87.25 96 LEU A CA 1
ATOM 811 C C . LEU A 1 96 ? 4.452 -10.607 17.131 1.00 87.25 96 LEU A C 1
ATOM 813 O O . LEU A 1 96 ? 4.599 -10.950 18.298 1.00 87.25 96 LEU A O 1
ATOM 817 N N . LYS A 1 97 ? 5.269 -11.057 16.169 1.00 86.94 97 LYS A N 1
ATOM 818 C CA . LYS A 1 97 ? 6.434 -11.906 16.457 1.00 86.94 97 LYS A CA 1
ATOM 819 C C . LYS A 1 97 ? 7.542 -11.136 17.184 1.00 86.94 97 LYS A C 1
ATOM 821 O O . LYS A 1 97 ? 8.283 -11.746 17.950 1.00 86.94 97 LYS A O 1
ATOM 826 N N . TYR A 1 98 ? 7.675 -9.840 16.911 1.00 85.50 98 TYR A N 1
ATOM 827 C CA . TYR A 1 98 ? 8.739 -8.994 17.454 1.00 85.50 98 TYR A CA 1
ATOM 828 C C . TYR A 1 98 ? 8.254 -8.008 18.527 1.00 85.50 98 TYR A C 1
ATOM 830 O O . TYR A 1 98 ? 9.092 -7.428 19.200 1.00 85.50 98 TYR A O 1
ATOM 838 N N . GLU A 1 99 ? 6.942 -7.857 18.729 1.00 80.88 99 GLU A N 1
ATOM 839 C CA . GLU A 1 99 ? 6.326 -6.938 19.701 1.00 80.88 99 GLU A CA 1
ATOM 840 C C . GLU A 1 99 ? 6.935 -7.091 21.104 1.00 80.88 99 GLU A C 1
ATOM 842 O O . GLU A 1 99 ? 7.487 -6.137 21.637 1.00 80.88 99 GLU A O 1
ATOM 847 N N . GLY A 1 100 ? 7.015 -8.318 21.633 1.00 75.25 100 GLY A N 1
ATOM 848 C CA . GLY A 1 100 ? 7.613 -8.584 22.952 1.00 75.25 100 GLY A CA 1
ATOM 849 C C . GLY A 1 100 ? 9.137 -8.406 23.061 1.00 75.25 100 GLY A C 1
ATOM 850 O O . GLY A 1 100 ? 9.700 -8.740 24.098 1.00 75.25 100 GLY A O 1
ATOM 851 N N . GLN A 1 101 ? 9.822 -7.970 21.999 1.00 76.94 101 GLN A N 1
ATOM 852 C CA . GLN A 1 101 ? 11.245 -7.589 22.027 1.00 76.94 101 GLN A CA 1
ATOM 853 C C . GLN A 1 101 ? 11.448 -6.075 21.888 1.00 76.94 101 GLN A C 1
ATOM 855 O O . GLN A 1 101 ? 12.570 -5.602 22.064 1.00 76.94 101 GLN A O 1
ATOM 860 N N . ILE A 1 102 ? 10.405 -5.351 21.475 1.00 71.56 102 ILE A N 1
ATOM 861 C CA . ILE A 1 102 ? 10.455 -3.923 21.150 1.00 71.56 102 ILE A CA 1
ATOM 862 C C . ILE A 1 102 ? 9.837 -3.089 22.286 1.00 71.56 102 ILE A C 1
ATOM 864 O O . ILE A 1 102 ? 10.281 -1.957 22.481 1.00 71.56 102 ILE A O 1
ATOM 868 N N . ASP A 1 103 ? 8.879 -3.654 23.030 1.00 56.34 103 ASP A N 1
ATOM 869 C CA . ASP A 1 103 ? 8.302 -3.085 24.261 1.00 56.34 103 ASP A CA 1
ATOM 870 C C . ASP A 1 103 ? 9.150 -3.388 25.511 1.00 56.34 103 ASP A C 1
ATOM 872 O O . ASP A 1 103 ? 9.251 -2.492 26.384 1.00 56.34 103 ASP A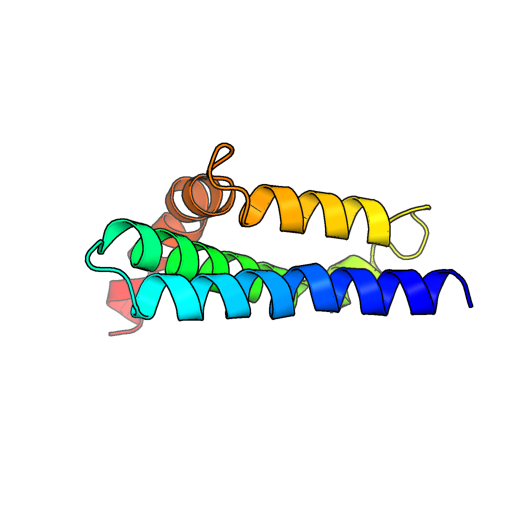 O 1
#

Sequence (103 aa):
VLQVGSFLLSSVVGFLYPAYMSFKALSSKSEDDDKQWLTYWIVFSFFTCFDSILQTILFFVPMYYLIKLLFYVYLFHPKTQGALHIYKNYIRKIFLKYEGQID

pLDDT: mean 84.92, std 8.0, range [51.38, 94.69]

Radius of gyration: 15.33 Å; chains: 1; bounding box: 36×26×44 Å

Organism: NCBI:txid46462

InterPro domains:
  IPR004345 TB2/DP1/HVA22 [PF03134] (18-93)
  IPR004345 TB2/DP1/HVA22 [PTHR12300] (11-103)